Protein AF-A0A6L7SW16-F1 (afdb_monomer_lite)

Secondary structure (DSSP, 8-state):
-TTS-SSS-HHHHHHHHHHHHHGGGTTSHHHHHHHHHHHHHHHHHHHHHHHHHHHHH-

Foldseek 3Di:
DVVQLWPDDPVLVVVLVVLVVLVVVCVDVVNVVVSVVCVVVVVVGVVSNVVSVVVVVD

Sequence (58 aa):
NEQGLLLGEWVDWRRYREMRSRTSRAYNEDAALEVVEGIPRFLEEATYLHKQLQERLL

pLDDT: mean 93.72, std 5.51, range [60.62, 98.31]

Radius of gyration: 13.44 Å; chains: 1; bounding box: 25×21×36 Å

Structure (mmCIF, N/CA/C/O backbone):
data_AF-A0A6L7SW16-F1
#
_entry.id   AF-A0A6L7SW16-F1
#
loop_
_atom_site.group_PDB
_atom_site.id
_atom_site.type_symbol
_atom_site.label_atom_id
_atom_site.label_alt_id
_atom_site.label_comp_id
_atom_site.label_asym_id
_atom_site.label_entity_id
_atom_site.label_seq_id
_atom_site.pdbx_PDB_ins_code
_atom_site.Cartn_x
_atom_site.Cartn_y
_atom_site.Cartn_z
_atom_site.occupancy
_atom_site.B_iso_or_equiv
_atom_site.auth_seq_id
_atom_site.auth_comp_id
_atom_site.auth_asym_id
_atom_site.auth_atom_id
_atom_site.pdbx_PDB_model_num
ATOM 1 N N . ASN A 1 1 ? -1.773 -8.786 12.302 1.00 82.56 1 ASN A N 1
ATOM 2 C CA . ASN A 1 1 ? -2.433 -7.471 12.424 1.00 82.56 1 ASN A CA 1
ATOM 3 C C . ASN A 1 1 ? -3.185 -7.399 13.760 1.00 82.56 1 ASN A C 1
ATOM 5 O O . ASN A 1 1 ? -4.397 -7.525 13.803 1.00 82.56 1 ASN A O 1
ATOM 9 N N . GLU A 1 2 ? -2.477 -7.289 14.889 1.00 85.50 2 GLU A N 1
ATOM 10 C CA . GLU A 1 2 ? -3.076 -7.565 16.216 1.00 85.50 2 GLU A CA 1
ATOM 11 C C . GLU A 1 2 ? -3.840 -6.382 16.820 1.00 85.50 2 GLU A C 1
ATOM 13 O O . GLU A 1 2 ? -4.733 -6.569 17.639 1.00 85.50 2 GLU A O 1
ATOM 18 N N . GLN A 1 3 ? -3.517 -5.156 16.402 1.00 87.88 3 GLN A N 1
ATOM 19 C CA . GLN A 1 3 ? -4.185 -3.947 16.888 1.00 87.88 3 GLN A CA 1
ATOM 20 C C . GLN A 1 3 ? -5.299 -3.459 15.954 1.00 87.88 3 GLN A C 1
ATOM 22 O O . GLN A 1 3 ? -5.833 -2.378 16.190 1.00 87.88 3 GLN A O 1
ATOM 27 N N . GLY A 1 4 ? -5.624 -4.199 14.885 1.00 91.81 4 GLY A N 1
ATOM 28 C CA . GLY A 1 4 ? -6.632 -3.810 13.885 1.00 91.81 4 GLY A CA 1
ATOM 29 C C . GLY A 1 4 ? -6.303 -2.522 13.118 1.00 91.81 4 GLY A C 1
ATOM 30 O O . GLY A 1 4 ? -7.194 -1.895 12.553 1.00 91.81 4 GLY A O 1
ATOM 31 N N . LEU A 1 5 ? -5.036 -2.098 13.145 1.00 94.75 5 LEU A N 1
ATOM 32 C CA . LEU A 1 5 ? -4.578 -0.828 12.580 1.00 94.75 5 LEU A CA 1
ATOM 33 C C . LEU A 1 5 ? -4.356 -0.913 11.060 1.00 94.75 5 LEU A C 1
ATOM 35 O O . LEU A 1 5 ? -4.433 0.094 10.364 1.00 94.75 5 LEU A O 1
ATOM 39 N N . LEU A 1 6 ? -4.066 -2.112 10.557 1.00 96.19 6 LEU A N 1
ATOM 40 C CA . LEU A 1 6 ? -3.795 -2.382 9.146 1.00 96.19 6 LEU A CA 1
ATOM 41 C C . LEU A 1 6 ? -5.020 -3.053 8.513 1.00 96.19 6 LEU A C 1
ATOM 43 O O . LEU A 1 6 ? -5.814 -3.661 9.233 1.00 96.19 6 LEU A O 1
ATOM 47 N N . LEU A 1 7 ? -5.187 -2.953 7.193 1.00 96.00 7 LEU A N 1
ATOM 48 C CA . LEU A 1 7 ? -6.245 -3.693 6.499 1.00 96.00 7 LEU A CA 1
ATOM 49 C C . LEU A 1 7 ? -5.799 -5.144 6.266 1.00 96.00 7 LEU A C 1
ATOM 51 O O . LEU A 1 7 ? -6.556 -6.076 6.530 1.00 96.00 7 LEU A O 1
ATOM 55 N N . GLY A 1 8 ? -4.551 -5.328 5.835 1.00 94.50 8 GLY A N 1
ATOM 56 C CA . GLY A 1 8 ? -3.893 -6.618 5.651 1.00 94.50 8 GLY A CA 1
ATOM 57 C C . GLY A 1 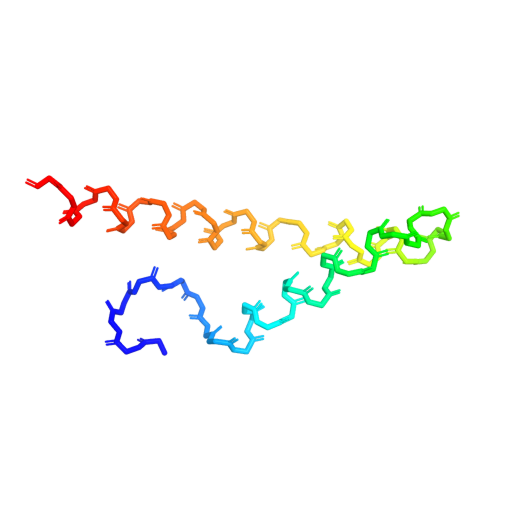8 ? -2.881 -6.951 6.746 1.00 94.50 8 GLY A C 1
ATOM 58 O O . GLY A 1 8 ? -2.939 -6.461 7.877 1.00 94.50 8 GLY A O 1
ATOM 59 N N . GLU A 1 9 ? -1.928 -7.819 6.410 1.00 95.25 9 GLU A N 1
ATOM 60 C CA . GLU A 1 9 ? -0.927 -8.324 7.346 1.00 95.25 9 GLU A CA 1
ATOM 61 C C . GLU A 1 9 ? 0.419 -7.605 7.217 1.00 95.25 9 GLU A C 1
ATOM 63 O O . GLU A 1 9 ? 0.739 -6.951 6.226 1.00 95.25 9 GLU A O 1
ATOM 68 N N . TRP A 1 10 ? 1.285 -7.772 8.220 1.00 93.19 10 TRP A N 1
ATOM 69 C CA . TRP A 1 10 ? 2.637 -7.192 8.206 1.00 93.19 10 TRP A CA 1
ATOM 70 C C . TRP A 1 10 ? 3.474 -7.598 6.983 1.00 93.19 10 TRP A C 1
ATOM 72 O O . TRP A 1 10 ? 4.371 -6.860 6.568 1.00 93.19 10 TRP A O 1
ATOM 82 N N . VAL A 1 11 ? 3.193 -8.768 6.406 1.00 95.00 11 VAL A N 1
ATOM 83 C CA . VAL A 1 11 ? 3.844 -9.249 5.181 1.00 95.00 11 VAL A CA 1
ATOM 84 C C . VAL A 1 11 ? 3.494 -8.362 3.981 1.00 95.00 11 VAL A C 1
ATOM 86 O O . VAL A 1 11 ? 4.388 -8.050 3.193 1.00 95.00 11 VAL A O 1
ATOM 89 N N . ASP A 1 12 ? 2.254 -7.876 3.878 1.00 94.81 12 ASP A N 1
ATOM 90 C CA . ASP A 1 12 ? 1.835 -6.953 2.814 1.00 94.81 12 ASP A CA 1
ATOM 91 C C . ASP A 1 12 ? 2.595 -5.621 2.927 1.00 94.81 12 ASP A C 1
ATOM 93 O O . ASP A 1 12 ? 3.162 -5.117 1.957 1.00 94.81 12 ASP A O 1
ATOM 97 N N . TRP A 1 13 ? 2.734 -5.101 4.148 1.00 95.38 13 TRP A N 1
ATOM 98 C CA . TRP A 1 13 ? 3.470 -3.863 4.421 1.00 95.38 13 TRP A CA 1
ATOM 99 C C . TRP A 1 13 ? 4.973 -3.974 4.155 1.00 95.38 13 TRP A C 1
ATOM 101 O O . TRP A 1 13 ? 5.601 -3.026 3.669 1.00 95.38 13 TRP A O 1
ATOM 111 N N . ARG A 1 14 ? 5.562 -5.150 4.401 1.00 95.69 14 ARG A N 1
ATOM 112 C CA . ARG A 1 14 ? 6.937 -5.440 3.977 1.00 95.69 14 ARG A CA 1
ATOM 113 C C . ARG A 1 14 ? 7.063 -5.389 2.454 1.00 95.69 14 ARG A C 1
ATOM 115 O O . ARG A 1 14 ? 7.999 -4.761 1.959 1.00 95.69 14 ARG A O 1
ATOM 122 N N . ARG A 1 15 ? 6.105 -5.966 1.723 1.00 94.50 15 ARG A N 1
ATOM 123 C CA . ARG A 1 15 ? 6.077 -5.932 0.255 1.00 94.50 15 ARG A CA 1
ATOM 124 C C . ARG A 1 15 ? 5.971 -4.503 -0.282 1.00 94.50 15 ARG A C 1
ATOM 126 O O . ARG A 1 15 ? 6.724 -4.151 -1.184 1.00 94.50 15 ARG A O 1
ATOM 133 N N . TYR A 1 16 ? 5.137 -3.641 0.303 1.00 95.88 16 TYR A N 1
ATOM 134 C CA . TYR A 1 16 ? 5.070 -2.228 -0.104 1.00 95.88 16 TYR A CA 1
ATOM 135 C C . TYR A 1 16 ? 6.385 -1.478 0.148 1.00 95.88 16 TYR A C 1
ATOM 137 O O . TYR A 1 16 ? 6.820 -0.672 -0.677 1.00 95.88 16 TYR A O 1
ATOM 145 N N . ARG A 1 17 ? 7.076 -1.776 1.256 1.00 95.62 17 ARG A N 1
ATOM 146 C CA . ARG A 1 17 ? 8.411 -1.221 1.526 1.00 95.62 17 ARG A CA 1
ATOM 147 C C . ARG A 1 17 ? 9.443 -1.670 0.486 1.00 95.62 17 ARG A C 1
ATOM 149 O O . ARG A 1 17 ? 10.286 -0.867 0.085 1.00 95.62 17 ARG A O 1
ATOM 156 N N . GLU A 1 18 ? 9.383 -2.923 0.048 1.00 93.88 18 GLU A N 1
ATOM 157 C CA . GLU A 1 18 ? 10.228 -3.446 -1.030 1.00 93.88 18 GLU A CA 1
ATOM 158 C C . GLU A 1 18 ? 9.885 -2.808 -2.380 1.00 93.88 18 GLU A C 1
ATOM 160 O O . GLU A 1 18 ? 10.787 -2.368 -3.085 1.00 93.88 18 GLU A O 1
ATOM 165 N N . MET A 1 19 ? 8.603 -2.652 -2.718 1.00 93.69 19 MET A N 1
ATOM 166 C CA . MET A 1 19 ? 8.191 -1.921 -3.922 1.00 93.69 19 MET A CA 1
ATOM 167 C C . MET A 1 19 ? 8.715 -0.481 -3.919 1.00 93.69 19 MET A C 1
ATOM 169 O O . MET A 1 19 ? 9.243 -0.012 -4.925 1.00 93.69 19 MET A O 1
ATOM 173 N N . ARG A 1 20 ? 8.663 0.213 -2.772 1.00 94.5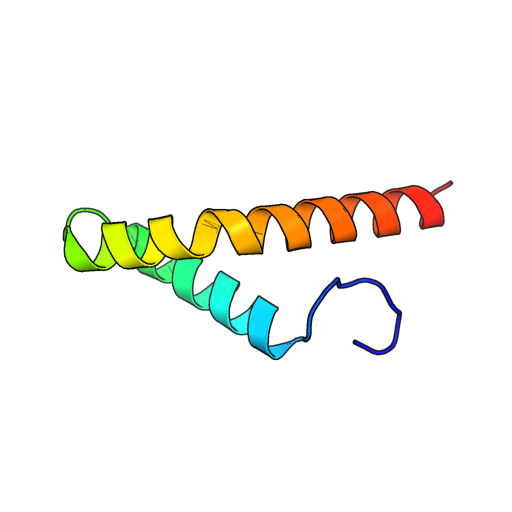6 20 ARG A N 1
ATOM 174 C CA . ARG A 1 20 ? 9.231 1.562 -2.635 1.00 94.56 20 ARG A CA 1
ATOM 175 C C . ARG A 1 20 ? 10.729 1.595 -2.951 1.00 94.56 20 ARG A C 1
ATOM 177 O O . ARG A 1 20 ? 11.204 2.601 -3.459 1.00 94.56 20 ARG A O 1
ATOM 184 N N . SER A 1 21 ? 11.498 0.548 -2.651 1.00 93.12 21 SER A N 1
ATOM 185 C CA . SER A 1 21 ? 12.927 0.534 -2.999 1.00 93.12 21 SER A CA 1
ATOM 186 C C . SER A 1 21 ? 13.150 0.373 -4.511 1.00 93.12 21 SER A C 1
ATOM 188 O O . SER A 1 21 ? 14.103 0.942 -5.055 1.00 93.12 21 SER A O 1
ATOM 190 N N . ARG A 1 22 ? 12.232 -0.317 -5.207 1.00 90.94 22 ARG A N 1
ATOM 191 C CA . ARG A 1 22 ? 12.258 -0.512 -6.666 1.00 90.94 22 ARG A CA 1
ATOM 192 C C . ARG A 1 22 ? 11.975 0.763 -7.457 1.00 90.94 22 ARG A C 1
ATOM 194 O O . ARG A 1 22 ? 12.443 0.861 -8.585 1.00 90.94 22 ARG A O 1
ATOM 201 N N . THR A 1 23 ? 11.328 1.776 -6.873 1.00 91.19 23 THR A N 1
ATOM 202 C CA . THR A 1 23 ? 11.062 3.052 -7.572 1.00 91.19 23 THR A CA 1
ATOM 203 C C . THR A 1 23 ? 12.340 3.766 -8.023 1.00 91.19 23 THR A C 1
ATOM 205 O O . THR A 1 23 ? 12.333 4.451 -9.039 1.00 91.19 23 THR A O 1
ATOM 208 N N . SER A 1 24 ? 13.469 3.539 -7.339 1.00 92.06 24 SER A N 1
ATOM 209 C CA . SER A 1 24 ? 14.791 4.030 -7.766 1.00 92.06 24 SER A CA 1
ATOM 210 C C . SER A 1 24 ? 15.266 3.452 -9.112 1.00 92.06 24 SER A C 1
ATOM 212 O O . SER A 1 24 ? 16.178 3.997 -9.731 1.00 92.06 24 SER A O 1
ATOM 214 N N . ARG A 1 25 ? 14.645 2.357 -9.569 1.00 90.56 25 ARG A N 1
ATOM 215 C CA . ARG A 1 25 ? 14.896 1.668 -10.843 1.00 90.56 25 ARG A CA 1
ATOM 216 C C . ARG A 1 25 ? 13.749 1.819 -11.847 1.00 90.56 25 ARG A C 1
ATOM 218 O O . ARG A 1 25 ? 13.755 1.126 -12.855 1.00 90.56 25 ARG A O 1
ATOM 225 N N . ALA A 1 26 ? 12.798 2.727 -11.618 1.00 84.50 26 ALA A N 1
ATOM 226 C CA . ALA A 1 26 ? 11.608 2.893 -12.463 1.00 84.50 26 ALA A CA 1
ATOM 227 C C . ALA A 1 26 ? 11.884 3.396 -13.901 1.00 84.50 26 ALA A C 1
ATOM 229 O O . ALA A 1 26 ? 10.952 3.586 -14.670 1.00 84.50 26 ALA A O 1
ATOM 230 N N . TYR A 1 27 ? 13.149 3.612 -14.281 1.00 89.44 27 TYR A N 1
ATOM 231 C CA . TYR A 1 27 ? 13.553 3.768 -15.685 1.00 89.44 27 TYR A CA 1
ATOM 232 C C . TYR A 1 27 ? 13.518 2.440 -16.463 1.00 89.44 27 TYR A C 1
ATOM 234 O O . TYR A 1 27 ? 13.504 2.450 -17.689 1.00 89.44 27 TYR A O 1
ATOM 242 N N . ASN A 1 28 ? 13.552 1.300 -15.767 1.00 95.19 28 ASN A N 1
ATOM 243 C CA . ASN A 1 28 ? 13.300 -0.012 -16.345 1.00 95.19 28 ASN A CA 1
ATOM 244 C C . ASN A 1 28 ? 11.782 -0.250 -16.352 1.00 95.19 28 ASN A C 1
ATOM 246 O O . ASN A 1 28 ? 11.146 -0.182 -15.301 1.00 95.19 28 ASN A O 1
ATOM 250 N N . GLU A 1 29 ? 11.222 -0.499 -17.536 1.00 95.50 29 GLU A N 1
ATOM 251 C CA . GLU A 1 29 ? 9.775 -0.624 -17.740 1.00 95.50 29 GLU A CA 1
ATOM 252 C C . GLU A 1 29 ? 9.166 -1.764 -16.916 1.00 95.50 29 GLU A C 1
ATOM 254 O O . GLU A 1 29 ? 8.161 -1.540 -16.250 1.00 95.50 29 GLU A O 1
ATOM 259 N N . ASP A 1 30 ? 9.816 -2.930 -16.851 1.00 94.69 30 ASP A N 1
ATOM 260 C CA . ASP A 1 30 ? 9.330 -4.060 -16.046 1.00 94.69 30 ASP A CA 1
ATOM 261 C C . ASP A 1 30 ? 9.226 -3.680 -14.560 1.00 94.69 30 ASP A C 1
ATOM 263 O O . ASP A 1 30 ? 8.200 -3.893 -13.917 1.00 94.69 30 ASP A O 1
ATOM 267 N N . ALA A 1 31 ? 10.261 -3.032 -14.016 1.00 90.94 31 ALA A N 1
ATOM 268 C CA . ALA A 1 31 ? 10.255 -2.548 -12.638 1.00 90.94 31 ALA A CA 1
ATOM 269 C C . ALA A 1 31 ? 9.194 -1.458 -12.406 1.00 90.94 31 ALA A C 1
ATOM 271 O O . ALA A 1 31 ? 8.627 -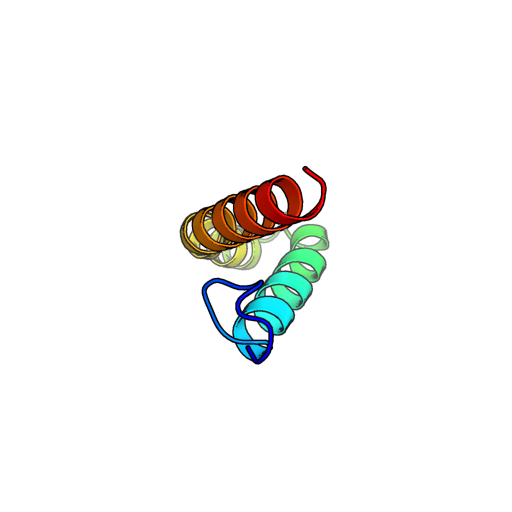1.372 -11.315 1.00 90.94 31 ALA A O 1
ATOM 272 N N . ALA A 1 32 ? 8.926 -0.611 -13.404 1.00 93.94 32 ALA A N 1
ATOM 273 C CA . ALA A 1 32 ? 7.881 0.403 -13.328 1.00 93.94 32 ALA A CA 1
ATOM 274 C C . ALA A 1 32 ? 6.481 -0.229 -13.326 1.00 93.94 32 ALA A C 1
ATOM 276 O O . ALA A 1 32 ? 5.659 0.138 -12.485 1.00 93.94 32 ALA A O 1
ATOM 277 N N . LEU A 1 33 ? 6.230 -1.201 -14.207 1.00 96.12 33 LEU A N 1
ATOM 278 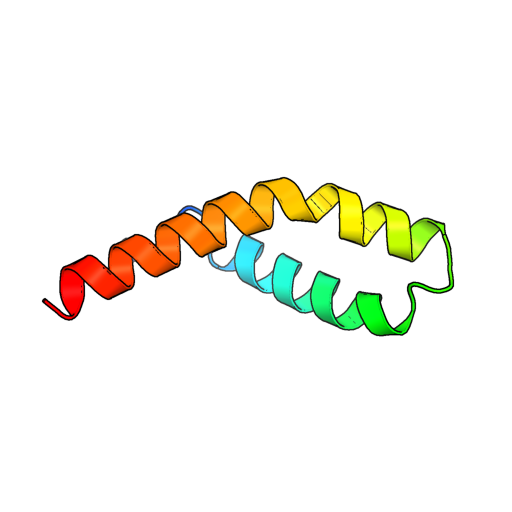C CA . LEU A 1 33 ? 4.969 -1.939 -14.281 1.00 96.12 33 LEU A CA 1
ATOM 279 C C . LEU A 1 33 ? 4.687 -2.677 -12.969 1.00 96.12 33 LEU A C 1
ATOM 281 O O . LEU A 1 33 ? 3.618 -2.491 -12.394 1.00 96.12 33 LEU A O 1
ATOM 285 N N . GLU A 1 34 ? 5.669 -3.395 -12.420 1.00 92.25 34 GLU A N 1
ATOM 286 C CA . GLU A 1 34 ? 5.532 -4.077 -11.125 1.00 92.25 34 GLU A CA 1
ATOM 287 C C . GLU A 1 34 ? 5.171 -3.118 -9.976 1.00 92.25 34 GLU A C 1
ATOM 289 O O . GLU A 1 34 ? 4.398 -3.461 -9.077 1.00 92.25 34 GLU A O 1
ATOM 294 N N . VAL A 1 35 ? 5.747 -1.910 -9.969 1.00 93.75 35 VAL A N 1
ATOM 295 C CA . VAL A 1 35 ? 5.413 -0.886 -8.971 1.00 93.75 35 VAL A CA 1
ATOM 296 C C . VAL A 1 35 ? 3.981 -0.398 -9.175 1.00 93.75 35 VAL A C 1
ATOM 298 O O . VAL A 1 35 ? 3.233 -0.324 -8.200 1.00 93.75 35 VAL A O 1
ATOM 301 N N . VAL A 1 36 ? 3.598 -0.077 -10.414 1.00 95.69 36 VAL A N 1
ATOM 302 C CA . VAL A 1 36 ? 2.268 0.453 -10.751 1.00 95.69 36 VAL A CA 1
ATOM 303 C C . VAL A 1 36 ? 1.166 -0.550 -10.422 1.00 95.69 36 VAL A C 1
ATOM 305 O O . VAL A 1 36 ? 0.161 -0.166 -9.824 1.00 95.69 36 VAL A O 1
ATOM 308 N N . GLU A 1 37 ? 1.368 -1.832 -10.722 1.00 95.94 37 GLU A N 1
ATOM 309 C CA . GLU A 1 37 ? 0.400 -2.899 -10.443 1.00 95.94 37 GLU A CA 1
ATOM 310 C C . GLU A 1 37 ? 0.042 -3.021 -8.956 1.00 95.94 37 GLU A C 1
ATOM 312 O O . GLU A 1 37 ? -1.086 -3.378 -8.613 1.00 95.94 37 GLU A O 1
ATOM 317 N N . GLY A 1 38 ? 0.970 -2.704 -8.050 1.00 94.81 38 GLY A N 1
ATOM 318 C CA . GLY A 1 38 ? 0.706 -2.768 -6.613 1.00 94.81 38 GLY A CA 1
ATOM 319 C C . GLY A 1 38 ? 0.130 -1.483 -6.003 1.00 94.81 38 GLY A C 1
ATOM 320 O O . GLY A 1 38 ? -0.271 -1.510 -4.837 1.00 94.81 38 GLY A O 1
ATOM 321 N N . ILE A 1 39 ? 0.053 -0.371 -6.751 1.00 96.06 39 ILE A N 1
ATOM 322 C CA . ILE A 1 39 ? -0.483 0.907 -6.245 1.00 96.06 39 ILE A CA 1
ATOM 323 C C . ILE A 1 39 ? -1.942 0.786 -5.777 1.00 96.06 39 ILE A C 1
ATOM 325 O O . ILE A 1 39 ? -2.217 1.259 -4.674 1.00 96.06 39 ILE A O 1
ATOM 329 N N . PRO A 1 40 ? -2.879 0.164 -6.526 1.00 97.88 40 PRO A N 1
ATOM 330 C CA . PRO A 1 40 ? -4.283 0.113 -6.111 1.00 97.88 40 PRO A CA 1
ATOM 331 C C . PRO A 1 40 ? -4.476 -0.512 -4.724 1.00 97.88 40 PRO A C 1
ATOM 333 O O . PRO A 1 40 ? -5.101 0.092 -3.856 1.00 97.88 40 PRO A O 1
ATOM 336 N N . ARG A 1 41 ? -3.845 -1.665 -4.466 1.00 97.06 41 ARG A N 1
ATOM 337 C CA . ARG A 1 41 ? -3.933 -2.343 -3.163 1.00 97.06 41 ARG A CA 1
ATOM 338 C C . ARG A 1 41 ? -3.227 -1.562 -2.051 1.00 97.06 41 ARG A C 1
ATOM 340 O O . ARG A 1 41 ? -3.708 -1.522 -0.922 1.00 97.06 41 ARG A O 1
ATOM 347 N N . PHE A 1 42 ? -2.106 -0.909 -2.364 1.00 97.50 42 PHE A N 1
ATOM 348 C CA . PHE A 1 42 ? -1.428 -0.036 -1.406 1.00 97.50 42 PHE A CA 1
ATOM 349 C C . PHE A 1 42 ? -2.291 1.169 -1.008 1.00 97.50 42 PHE A C 1
ATOM 351 O O . PHE A 1 42 ? -2.290 1.555 0.160 1.00 97.50 42 PHE A O 1
ATOM 358 N N . LEU A 1 43 ? -3.038 1.756 -1.949 1.00 98.06 43 LEU A N 1
ATOM 359 C CA . LEU A 1 43 ? -3.936 2.873 -1.657 1.00 98.06 43 LEU A CA 1
ATOM 360 C C . LEU A 1 43 ? -5.043 2.463 -0.683 1.00 98.06 43 LEU A C 1
ATOM 362 O O . LEU A 1 43 ? -5.277 3.185 0.281 1.00 98.06 43 LEU A O 1
ATOM 366 N N . GLU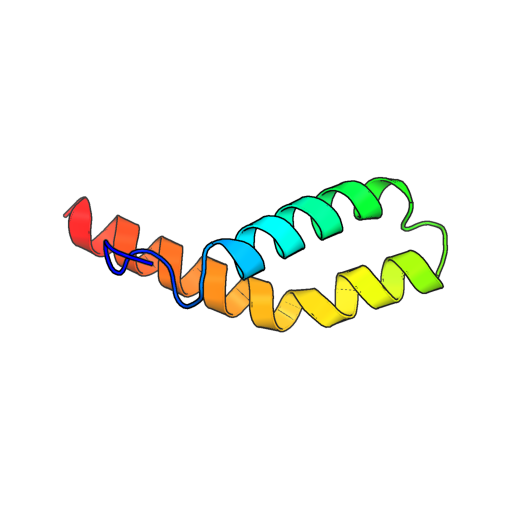 A 1 44 ? -5.662 1.297 -0.873 1.00 98.31 44 GLU A N 1
ATOM 367 C CA . GLU A 1 44 ? -6.672 0.773 0.059 1.00 98.31 44 GLU A CA 1
ATOM 368 C C . GLU A 1 44 ? -6.115 0.626 1.485 1.00 98.31 44 GLU A C 1
ATOM 370 O O . GLU A 1 44 ? -6.722 1.097 2.450 1.00 98.31 44 GLU A O 1
ATOM 375 N N . GLU A 1 45 ? -4.919 0.047 1.616 1.00 98.06 45 GLU A N 1
ATOM 376 C CA . GLU A 1 45 ? -4.219 -0.114 2.897 1.00 98.06 45 GLU A CA 1
ATOM 377 C C . GLU A 1 45 ? -3.881 1.226 3.553 1.00 98.06 45 GLU A C 1
ATOM 379 O O . GLU A 1 45 ? -4.120 1.419 4.747 1.00 98.06 45 GLU A O 1
ATOM 384 N N . ALA A 1 46 ? -3.341 2.171 2.781 1.00 97.62 46 ALA A N 1
ATOM 385 C CA . ALA A 1 46 ? -2.957 3.486 3.279 1.00 97.62 46 ALA A CA 1
ATOM 386 C C . ALA A 1 46 ? -4.179 4.304 3.721 1.00 97.62 46 ALA A C 1
ATOM 388 O O . ALA A 1 46 ? -4.139 4.949 4.771 1.00 97.62 46 ALA A O 1
ATOM 389 N N . THR A 1 47 ? -5.276 4.250 2.960 1.00 98.12 47 THR A N 1
ATOM 390 C CA . THR A 1 47 ? -6.543 4.895 3.321 1.00 98.12 47 THR A CA 1
ATOM 391 C C . THR A 1 47 ? -7.135 4.284 4.589 1.00 98.12 47 THR A C 1
ATOM 393 O O . THR A 1 47 ? -7.545 5.029 5.482 1.00 98.12 47 THR A O 1
ATOM 396 N N . TYR A 1 48 ? -7.144 2.952 4.710 1.00 97.81 48 TYR A N 1
ATOM 397 C CA . TYR A 1 48 ? -7.624 2.280 5.918 1.00 97.81 48 TYR A CA 1
ATOM 398 C C . TYR A 1 48 ? -6.782 2.649 7.145 1.00 97.81 48 TYR A C 1
ATOM 400 O O . TYR A 1 48 ? -7.337 3.058 8.166 1.00 97.81 48 TY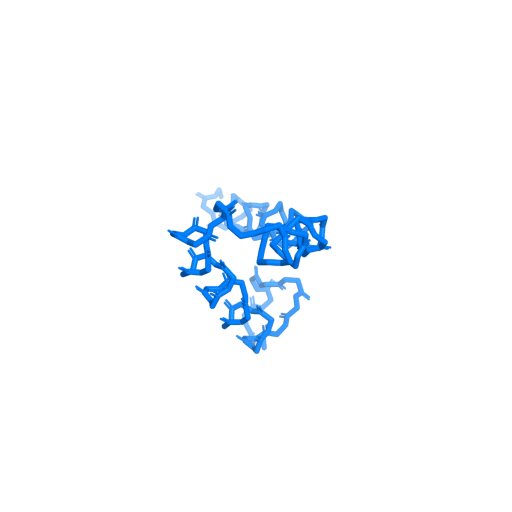R A O 1
ATOM 408 N N . LEU A 1 49 ? -5.450 2.579 7.032 1.00 97.06 49 LEU A N 1
ATOM 409 C CA . LEU A 1 49 ? -4.539 2.966 8.109 1.00 97.06 49 LEU A CA 1
ATOM 410 C C . LEU A 1 49 ? -4.784 4.416 8.542 1.00 97.06 49 LEU A C 1
ATOM 412 O O . LEU A 1 49 ? -4.891 4.695 9.735 1.00 97.06 49 LEU A O 1
ATOM 416 N N . HIS A 1 50 ? -4.890 5.340 7.584 1.00 97.44 50 HIS A N 1
ATOM 417 C CA . HIS A 1 50 ? -5.140 6.747 7.882 1.00 97.44 50 HIS A CA 1
ATOM 418 C C . HIS A 1 50 ? -6.433 6.932 8.682 1.00 97.44 50 HIS A C 1
ATOM 420 O O . HIS A 1 50 ? -6.415 7.595 9.719 1.00 97.44 50 HIS A O 1
ATOM 426 N N . LYS A 1 51 ? -7.522 6.280 8.256 1.00 97.50 51 LYS A N 1
ATOM 427 C CA . LYS A 1 51 ? -8.803 6.296 8.968 1.00 97.50 51 LYS A CA 1
ATOM 428 C C . LYS A 1 51 ? -8.662 5.772 10.402 1.00 97.50 51 LYS A C 1
ATOM 430 O O . LYS A 1 51 ? -9.104 6.439 11.332 1.00 97.50 51 LYS A O 1
ATOM 435 N N . GLN A 1 52 ? -8.007 4.625 10.596 1.00 96.81 52 GLN A N 1
ATOM 436 C CA . GLN A 1 52 ? -7.812 4.043 11.930 1.00 96.81 52 GLN A CA 1
ATOM 437 C C . GLN A 1 52 ? -6.975 4.933 12.856 1.00 96.81 52 GLN A C 1
ATOM 439 O O . GLN A 1 52 ? -7.233 4.992 14.057 1.00 96.81 52 GLN A O 1
ATOM 444 N N . LEU A 1 53 ? -5.977 5.638 12.317 1.00 96.12 53 LEU A N 1
ATOM 445 C CA . LEU A 1 53 ? -5.190 6.600 13.088 1.00 96.12 53 LEU A CA 1
ATOM 446 C C . LEU A 1 53 ? -6.023 7.825 13.481 1.00 96.12 53 LEU A C 1
ATOM 448 O O . LEU A 1 53 ? -5.936 8.268 14.622 1.00 96.12 53 LEU A O 1
ATOM 452 N N . GLN A 1 54 ? -6.849 8.349 12.571 1.00 96.94 54 GLN A N 1
ATOM 453 C CA . GLN A 1 54 ? -7.740 9.474 12.870 1.00 96.94 54 GLN A CA 1
ATOM 454 C C . GLN A 1 54 ? -8.767 9.128 13.954 1.00 96.94 54 GLN A C 1
ATOM 456 O O . GLN A 1 54 ? -8.957 9.916 14.872 1.00 96.94 54 GLN A O 1
ATOM 461 N N . GLU A 1 55 ? -9.377 7.942 13.891 1.00 95.62 55 GLU A N 1
ATOM 462 C CA . GLU A 1 55 ? -10.372 7.477 14.872 1.00 95.62 55 GLU A CA 1
ATOM 463 C C . GLU A 1 55 ? -9.810 7.290 16.290 1.00 95.62 55 GLU A C 1
ATOM 465 O O . GLU A 1 55 ? -10.579 7.257 17.241 1.00 95.62 55 GLU A O 1
ATOM 470 N N . ARG A 1 56 ? -8.488 7.143 16.444 1.00 94.00 56 ARG A N 1
ATOM 471 C CA . ARG A 1 56 ? -7.826 6.918 17.745 1.00 94.00 56 ARG A CA 1
ATOM 472 C C . ARG A 1 56 ? -7.158 8.159 18.327 1.00 94.00 56 ARG A C 1
ATOM 474 O O . ARG A 1 56 ? -6.764 8.144 19.490 1.00 94.00 56 ARG A O 1
ATOM 481 N N . LEU A 1 57 ? -6.936 9.176 17.498 1.00 90.00 57 LEU A N 1
ATOM 482 C CA . LEU A 1 57 ? -6.392 10.470 17.917 1.00 90.00 57 LEU A CA 1
ATOM 483 C C . LEU A 1 57 ? -7.492 11.446 18.361 1.00 90.00 57 LEU A C 1
ATOM 485 O O . LEU A 1 57 ? -7.173 12.445 19.006 1.00 90.00 57 LEU A O 1
ATOM 489 N N . LEU A 1 58 ? -8.746 11.168 17.993 1.00 60.62 58 LEU A N 1
ATOM 490 C CA . LEU A 1 58 ? -9.961 11.859 18.434 1.00 60.62 58 LEU A CA 1
ATOM 491 C C . LEU A 1 58 ? -10.571 11.152 19.648 1.00 60.62 58 LEU A C 1
ATOM 493 O O . LEU A 1 58 ? -11.131 11.875 20.502 1.00 60.62 58 LEU A O 1
#